Protein AF-A0A951DXU2-F1 (afdb_monomer_lite)

Secondary structure (DSSP, 8-state):
------HHHHHHHHHHHHHHH--EE----HHHHTTTT--SPPP-HHHHHHH-TTPEETTS--TTSPPPPSS--HHHHHHHH-----

Structure (mmCIF, N/CA/C/O backbone):
data_AF-A0A951DXU2-F1
#
_entry.id   AF-A0A951DXU2-F1
#
loop_
_atom_site.group_PDB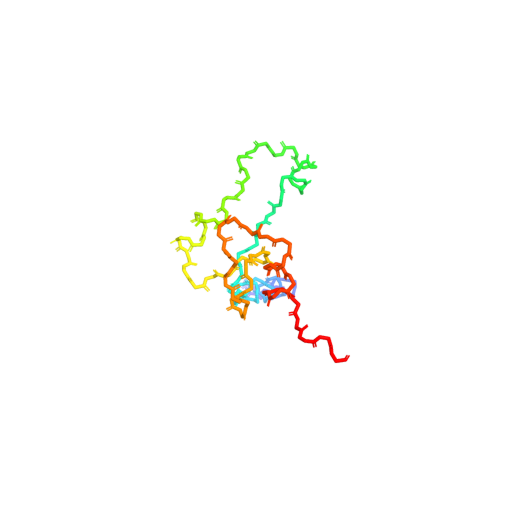
_atom_site.id
_atom_site.type_symbol
_atom_site.label_atom_id
_atom_site.label_alt_id
_atom_site.label_comp_id
_atom_site.label_asym_id
_atom_site.label_entity_id
_atom_site.label_seq_id
_atom_site.pdbx_PDB_ins_code
_atom_site.Cartn_x
_atom_site.Cartn_y
_atom_site.Cartn_z
_atom_site.occupancy
_atom_site.B_iso_or_equiv
_atom_site.auth_seq_id
_atom_site.auth_comp_id
_atom_site.auth_asym_id
_atom_site.auth_atom_id
_atom_site.pdbx_PDB_model_num
ATOM 1 N N . MET A 1 1 ? -20.276 0.770 40.042 1.00 41.56 1 MET A N 1
ATOM 2 C CA . MET A 1 1 ? -19.129 1.145 39.193 1.00 41.56 1 MET A CA 1
ATOM 3 C C . MET A 1 1 ? -19.689 1.240 37.789 1.00 41.56 1 MET A C 1
ATOM 5 O O . MET A 1 1 ? -20.139 0.229 37.276 1.00 41.56 1 MET A O 1
ATOM 9 N N . ASN A 1 2 ? -19.869 2.456 37.271 1.00 50.59 2 ASN A N 1
ATOM 10 C CA . ASN A 1 2 ? -20.506 2.657 35.970 1.00 50.59 2 ASN A CA 1
ATOM 11 C C . ASN A 1 2 ? -19.463 2.422 34.876 1.00 50.59 2 ASN A C 1
ATOM 13 O O . ASN A 1 2 ? -18.705 3.334 34.556 1.00 50.59 2 ASN A O 1
ATOM 17 N N . ASP A 1 3 ? -19.450 1.210 34.321 1.00 60.69 3 ASP A N 1
ATOM 18 C CA . ASP A 1 3 ? -18.692 0.811 33.123 1.00 60.69 3 ASP A CA 1
ATOM 19 C C . ASP A 1 3 ? -19.278 1.437 31.844 1.00 60.69 3 ASP A C 1
ATOM 21 O O . ASP A 1 3 ? -19.520 0.781 30.831 1.00 60.69 3 ASP A O 1
ATOM 25 N N . THR A 1 4 ? -19.562 2.737 31.877 1.00 72.50 4 THR A N 1
ATOM 26 C CA . THR A 1 4 ? -20.039 3.459 30.704 1.00 72.50 4 THR A CA 1
ATOM 27 C C . THR A 1 4 ? -18.824 4.053 30.011 1.00 72.50 4 THR A C 1
ATOM 29 O O . THR A 1 4 ? -18.345 5.110 30.417 1.00 72.50 4 THR A O 1
ATOM 32 N N . MET A 1 5 ? -18.316 3.371 28.974 1.00 75.75 5 MET A N 1
ATOM 33 C CA . MET A 1 5 ? -17.266 3.922 28.106 1.00 75.75 5 MET A CA 1
ATOM 34 C C . MET A 1 5 ? -17.602 5.366 27.739 1.00 75.75 5 MET A C 1
ATOM 36 O O . MET A 1 5 ? -18.723 5.651 27.293 1.00 75.75 5 MET A O 1
ATOM 40 N N . THR A 1 6 ? -16.631 6.255 27.936 1.00 87.19 6 THR A N 1
ATOM 41 C CA . THR A 1 6 ? -16.779 7.675 27.621 1.00 87.19 6 THR A CA 1
ATOM 42 C C . THR A 1 6 ? -16.988 7.858 26.117 1.00 87.19 6 THR A C 1
ATOM 44 O O . THR A 1 6 ? -16.652 6.984 25.317 1.00 87.19 6 THR A O 1
ATOM 47 N N . LEU A 1 7 ? -17.546 9.000 25.705 1.00 85.25 7 LEU A N 1
ATOM 48 C CA . LEU A 1 7 ? -17.742 9.291 24.279 1.00 85.25 7 LEU A CA 1
ATOM 49 C C . LEU A 1 7 ? -16.427 9.224 23.486 1.00 85.25 7 LEU A C 1
ATOM 51 O O . LEU A 1 7 ? -16.432 8.711 22.373 1.00 85.25 7 LEU A O 1
ATOM 55 N N . SER A 1 8 ? -15.313 9.662 24.086 1.00 86.81 8 SER A N 1
ATOM 56 C CA . SER A 1 8 ? -13.977 9.564 23.480 1.00 86.81 8 SER A CA 1
ATOM 57 C C . SER A 1 8 ? -13.571 8.111 23.250 1.00 86.81 8 SER A C 1
ATOM 59 O O . SER A 1 8 ? -13.212 7.745 22.143 1.00 86.81 8 SER A O 1
ATOM 61 N N . GLN A 1 9 ? -13.724 7.252 24.260 1.00 87.19 9 GLN A N 1
ATOM 62 C CA . GLN A 1 9 ? -13.358 5.836 24.148 1.00 87.19 9 GLN A CA 1
ATOM 63 C C . GLN A 1 9 ? -14.183 5.095 23.091 1.00 87.19 9 GLN A C 1
ATOM 65 O O . GLN A 1 9 ? -13.683 4.186 22.434 1.00 87.19 9 GLN A O 1
ATOM 70 N N . ARG A 1 10 ? -15.454 5.479 22.915 1.00 86.62 10 ARG A N 1
ATOM 71 C CA . ARG A 1 10 ? -16.301 4.933 21.847 1.00 86.62 10 ARG A CA 1
ATOM 72 C C . ARG A 1 10 ? -15.853 5.402 20.463 1.00 86.62 10 ARG A C 1
ATOM 74 O O . ARG A 1 10 ? -15.944 4.618 19.526 1.00 86.62 10 ARG A O 1
ATOM 81 N N . ALA A 1 11 ? -15.394 6.648 20.340 1.00 88.25 11 ALA A N 1
ATOM 82 C CA . ALA A 1 11 ? -14.845 7.175 19.094 1.00 88.25 11 ALA A CA 1
ATOM 83 C C . ALA A 1 11 ? -13.545 6.449 18.717 1.00 88.25 11 ALA A C 1
ATOM 85 O O . ALA A 1 11 ? -13.467 5.918 17.614 1.00 88.25 11 ALA A O 1
ATOM 86 N N . ASP A 1 12 ? -12.606 6.305 19.657 1.00 89.31 12 ASP A N 1
ATOM 87 C CA . ASP A 1 12 ? -11.341 5.589 19.434 1.00 89.31 12 ASP A CA 1
ATOM 88 C C . ASP A 1 12 ? -11.584 4.128 19.006 1.00 89.31 12 ASP A C 1
ATOM 90 O O . ASP A 1 12 ? -10.934 3.612 18.098 1.00 89.31 12 ASP A O 1
ATOM 94 N N . ALA A 1 13 ? -12.565 3.455 19.622 1.00 88.81 13 ALA A N 1
ATOM 95 C CA . ALA A 1 13 ? -12.937 2.088 19.259 1.00 88.81 13 ALA A CA 1
ATOM 96 C C . ALA A 1 13 ? -13.524 1.988 17.838 1.00 88.81 13 ALA A C 1
ATOM 98 O O . ALA A 1 13 ? -13.229 1.035 17.116 1.00 88.81 13 ALA A O 1
ATOM 99 N N . LEU A 1 14 ? -14.333 2.970 17.427 1.00 88.44 14 LEU A N 1
ATOM 100 C CA . LEU A 1 14 ? -14.873 3.062 16.068 1.00 88.44 14 LEU A CA 1
ATOM 101 C C . LEU A 1 14 ? -13.773 3.341 15.038 1.00 88.44 14 LEU A C 1
ATOM 103 O O . LEU A 1 14 ? -13.766 2.720 13.979 1.00 88.44 14 LEU A O 1
ATOM 107 N N . GLU A 1 15 ? -12.838 4.241 15.345 1.00 85.50 15 GLU A N 1
ATOM 108 C CA . GLU A 1 15 ? -11.684 4.524 14.484 1.00 85.50 15 GLU A CA 1
ATOM 109 C C . GLU A 1 15 ? -10.809 3.286 14.293 1.00 85.50 15 GLU A C 1
ATOM 111 O O . GLU A 1 15 ? -10.441 2.965 13.161 1.00 85.50 15 GLU A O 1
ATOM 116 N N . GLN A 1 16 ? -10.543 2.543 15.371 1.00 84.06 16 GLN A N 1
ATOM 117 C CA . GLN A 1 16 ? -9.790 1.297 15.288 1.00 84.06 16 GLN A CA 1
ATOM 118 C C . GLN A 1 16 ? -10.525 0.250 14.443 1.00 84.06 16 GLN A C 1
ATOM 120 O O . GLN A 1 16 ? -9.909 -0.354 13.570 1.00 84.06 16 GLN A O 1
ATOM 125 N N . GLN A 1 17 ? -11.840 0.082 14.627 1.00 84.50 17 GLN A N 1
ATOM 126 C CA . GLN A 1 17 ? -12.623 -0.864 13.829 1.00 84.50 17 GLN A CA 1
ATOM 127 C C . GLN A 1 17 ? -12.586 -0.513 12.332 1.00 84.50 17 GLN A C 1
ATOM 129 O O . GLN A 1 17 ? -12.345 -1.387 11.504 1.00 84.50 17 GLN A O 1
ATOM 134 N N . MET A 1 18 ? -12.767 0.763 11.973 1.00 82.06 18 MET A N 1
ATOM 135 C CA . MET A 1 18 ? -12.671 1.211 10.576 1.00 82.06 18 MET A CA 1
ATOM 136 C C . MET A 1 18 ? -11.259 1.034 10.005 1.00 82.06 18 MET A C 1
ATOM 138 O O . MET A 1 18 ? -11.106 0.735 8.821 1.00 82.06 18 MET A O 1
ATOM 142 N N . SER A 1 19 ? -10.224 1.218 10.830 1.00 76.25 19 SER A N 1
ATOM 143 C CA . SER A 1 19 ? -8.840 0.959 10.430 1.00 76.25 19 SER A CA 1
ATOM 144 C C . SER A 1 19 ? -8.578 -0.530 10.201 1.00 76.25 19 SER A C 1
ATOM 146 O O . SER A 1 19 ? -7.827 -0.865 9.289 1.00 76.25 19 SER A O 1
ATOM 148 N N . ASP A 1 20 ? -9.171 -1.411 11.006 1.00 75.69 20 ASP A N 1
ATOM 149 C CA . ASP A 1 20 ? -9.006 -2.863 10.886 1.00 75.69 20 ASP A CA 1
ATOM 150 C C . ASP A 1 20 ? -9.783 -3.430 9.685 1.00 75.69 20 ASP A C 1
ATOM 152 O O . ASP A 1 20 ? -9.348 -4.394 9.059 1.00 75.69 20 ASP A O 1
ATOM 156 N N . GLU A 1 21 ? -10.918 -2.814 9.335 1.00 78.25 21 GLU A N 1
ATOM 157 C CA . GLU A 1 21 ? -11.693 -3.123 8.124 1.00 78.25 21 GLU A CA 1
ATOM 158 C C . GLU A 1 21 ? -10.995 -2.658 6.835 1.00 78.25 21 GLU A C 1
ATOM 160 O O . GLU A 1 21 ? -11.327 -3.115 5.737 1.00 78.25 21 GLU A O 1
ATOM 165 N N . LEU A 1 22 ? -10.009 -1.763 6.938 1.00 71.25 22 LEU A N 1
ATOM 166 C CA . LEU A 1 22 ? -9.180 -1.384 5.806 1.00 71.25 22 LEU A CA 1
ATOM 167 C C . LEU A 1 22 ? -8.239 -2.550 5.463 1.00 71.25 22 LEU A C 1
ATOM 169 O O . LEU A 1 22 ? -7.253 -2.799 6.151 1.00 71.25 22 LEU A O 1
ATOM 173 N N . ASP A 1 23 ? -8.481 -3.215 4.330 1.00 69.69 23 ASP A N 1
ATOM 174 C CA . ASP A 1 23 ? -7.609 -4.266 3.777 1.00 69.69 23 ASP A CA 1
ATOM 175 C C . ASP A 1 23 ? -6.255 -3.714 3.246 1.00 69.69 23 ASP A C 1
ATOM 177 O O . ASP A 1 23 ? -5.739 -4.155 2.211 1.00 69.69 23 ASP A O 1
ATOM 181 N N . TYR A 1 24 ? -5.663 -2.717 3.916 1.00 71.50 24 TYR A N 1
ATOM 182 C CA . TYR A 1 24 ? -4.442 -2.040 3.493 1.00 71.50 24 TYR A CA 1
ATOM 183 C C . TYR A 1 24 ? -3.295 -2.165 4.497 1.00 71.50 24 TYR A C 1
ATOM 185 O O . TYR A 1 24 ? -3.416 -1.880 5.682 1.00 71.50 24 TYR A O 1
ATOM 193 N N . ILE A 1 25 ? -2.116 -2.508 3.982 1.00 73.38 25 ILE A N 1
ATOM 194 C CA . ILE A 1 25 ? -0.851 -2.456 4.708 1.00 73.38 25 ILE A CA 1
ATOM 195 C C . ILE A 1 25 ? -0.272 -1.050 4.539 1.00 73.38 25 ILE A C 1
ATOM 197 O O . ILE A 1 25 ? 0.186 -0.669 3.454 1.00 73.38 25 ILE A O 1
ATOM 201 N N . VAL A 1 26 ? -0.265 -0.280 5.626 1.00 73.69 26 VAL A N 1
ATOM 202 C CA . VAL A 1 26 ? 0.389 1.031 5.672 1.00 73.69 26 VAL A CA 1
ATOM 203 C C . VAL A 1 26 ? 1.863 0.846 6.013 1.00 73.69 26 VAL A C 1
ATOM 205 O O . VAL A 1 26 ? 2.221 0.404 7.103 1.00 73.69 26 VAL A O 1
ATOM 208 N N . ILE A 1 27 ? 2.731 1.204 5.069 1.00 74.69 27 ILE A N 1
ATOM 209 C CA . ILE A 1 27 ? 4.182 1.154 5.245 1.00 74.69 27 ILE A CA 1
ATOM 210 C C . ILE A 1 27 ? 4.695 2.578 5.327 1.00 74.69 27 ILE A C 1
ATOM 212 O O . ILE A 1 27 ? 4.579 3.351 4.376 1.00 74.69 27 ILE A O 1
ATOM 216 N N . LYS A 1 28 ? 5.273 2.922 6.474 1.00 77.00 28 LYS A N 1
ATOM 217 C CA . LYS A 1 28 ? 5.899 4.226 6.673 1.00 77.00 28 LYS A CA 1
ATOM 218 C C . LYS A 1 28 ? 7.304 4.205 6.076 1.00 77.00 28 LYS A C 1
ATOM 220 O O . LYS A 1 28 ? 8.050 3.240 6.244 1.00 77.00 28 LYS A O 1
ATOM 225 N N . SER A 1 29 ? 7.646 5.253 5.331 1.00 76.50 29 SER A N 1
ATOM 226 C CA . SER A 1 29 ? 8.971 5.379 4.723 1.00 76.50 29 SER A CA 1
ATOM 227 C C . SER A 1 29 ? 10.026 5.701 5.782 1.00 76.50 29 SER A C 1
ATOM 229 O O . SER A 1 29 ? 9.716 6.190 6.866 1.00 76.50 29 SER A O 1
ATOM 231 N N . ARG A 1 30 ? 11.304 5.512 5.443 1.00 76.88 30 ARG A N 1
ATOM 232 C CA . ARG A 1 30 ? 12.406 5.907 6.332 1.00 76.88 30 ARG A CA 1
ATOM 233 C C . ARG A 1 30 ? 12.409 7.408 6.643 1.00 76.88 30 ARG A C 1
ATOM 235 O O . ARG A 1 30 ? 12.826 7.794 7.726 1.00 76.88 30 ARG A O 1
ATOM 242 N N . LEU A 1 31 ? 11.934 8.240 5.713 1.00 80.75 31 LEU A N 1
ATOM 243 C CA . LEU A 1 31 ? 11.817 9.685 5.925 1.00 80.75 31 LEU A CA 1
ATOM 244 C C . LEU A 1 31 ? 10.806 10.022 7.024 1.00 80.75 31 LEU A C 1
ATOM 246 O O . LEU A 1 31 ? 11.031 10.967 7.768 1.00 80.75 31 LEU A O 1
ATOM 250 N N . TYR A 1 32 ? 9.730 9.239 7.143 1.00 81.75 32 TYR A N 1
ATOM 251 C CA . TYR A 1 32 ? 8.742 9.419 8.204 1.00 81.75 32 TYR A CA 1
ATOM 252 C C . TYR A 1 32 ? 9.362 9.163 9.584 1.00 81.75 32 TYR A C 1
ATOM 254 O O . TYR A 1 32 ? 9.282 10.017 10.458 1.00 81.75 32 TYR A O 1
ATOM 262 N N . SER A 1 33 ? 10.034 8.022 9.760 1.00 82.56 33 SER A N 1
ATOM 263 C CA . SER A 1 33 ? 10.584 7.611 11.062 1.00 82.56 33 SER A CA 1
ATOM 264 C C . SER A 1 33 ? 11.841 8.383 11.485 1.00 82.56 33 SER A C 1
ATOM 266 O O . SER A 1 33 ? 12.304 8.241 12.613 1.00 82.56 33 SER A O 1
ATOM 268 N N . LEU A 1 34 ? 12.414 9.200 10.593 1.00 84.06 34 LEU A N 1
ATOM 269 C CA . LEU A 1 34 ? 13.650 9.935 10.864 1.00 84.06 34 LEU A CA 1
ATOM 270 C C . LEU A 1 34 ? 13.483 10.960 11.995 1.00 84.06 34 LEU A C 1
ATOM 272 O O . LEU A 1 34 ? 14.409 11.149 12.780 1.00 84.06 34 LEU A O 1
ATOM 276 N N . ALA A 1 35 ? 12.312 11.597 12.085 1.00 83.94 35 ALA A N 1
ATOM 277 C CA . ALA A 1 35 ? 12.011 12.577 13.130 1.00 83.94 35 ALA A CA 1
ATOM 278 C C . ALA A 1 35 ? 11.921 11.939 14.527 1.00 83.94 35 ALA A C 1
ATOM 280 O O . ALA A 1 35 ? 12.286 12.576 15.512 1.00 83.94 35 ALA A O 1
ATOM 281 N N . ASP A 1 36 ? 11.513 10.670 14.592 1.00 85.19 36 ASP A N 1
ATOM 282 C CA . ASP A 1 36 ? 11.404 9.898 15.833 1.00 85.19 36 ASP A CA 1
ATOM 283 C C . ASP A 1 36 ? 12.748 9.276 16.259 1.00 85.19 36 ASP A C 1
ATOM 285 O O . ASP A 1 36 ? 12.839 8.626 17.300 1.00 85.19 36 ASP A O 1
ATOM 289 N N . GLY A 1 37 ? 13.808 9.449 15.457 1.00 84.00 37 GLY A N 1
ATOM 290 C CA . GLY A 1 37 ? 15.127 8.861 15.707 1.00 84.00 37 GLY A CA 1
ATOM 291 C C . GLY A 1 37 ? 15.177 7.338 15.533 1.00 84.00 37 GLY A C 1
ATOM 292 O O . GLY A 1 37 ? 16.188 6.719 15.869 1.00 84.00 37 GLY A O 1
ATOM 293 N N . ASP A 1 38 ? 14.116 6.725 15.001 1.00 80.00 38 ASP A N 1
ATOM 294 C CA . ASP A 1 38 ? 14.055 5.285 14.781 1.00 80.00 38 ASP A CA 1
ATOM 295 C C . ASP A 1 38 ? 14.896 4.884 13.556 1.00 80.00 38 ASP A C 1
ATOM 297 O O . ASP A 1 38 ? 14.619 5.234 12.404 1.00 80.00 38 ASP A O 1
ATOM 301 N N . MET A 1 39 ? 15.965 4.136 13.834 1.00 79.06 39 MET A N 1
ATOM 302 C CA . MET A 1 39 ? 16.921 3.623 12.851 1.00 79.06 39 MET A CA 1
ATOM 303 C C . MET A 1 39 ? 16.728 2.131 12.548 1.00 79.06 39 MET A C 1
ATOM 305 O O . MET A 1 39 ? 17.589 1.529 11.899 1.00 79.06 39 MET A O 1
ATOM 309 N N . SER A 1 40 ? 15.628 1.528 13.007 1.00 78.62 40 SER A N 1
ATOM 310 C CA . SER A 1 40 ? 15.291 0.139 12.709 1.00 78.62 40 SER A CA 1
ATOM 311 C C . SER A 1 40 ? 15.167 -0.113 11.191 1.00 78.62 40 SER A C 1
ATOM 313 O O . SER A 1 40 ? 15.031 0.825 10.389 1.00 78.62 40 SER A O 1
ATOM 315 N N . PRO A 1 41 ? 15.289 -1.378 10.740 1.00 70.19 41 PRO A N 1
ATOM 316 C CA . PRO A 1 41 ? 15.146 -1.709 9.329 1.00 70.19 41 PRO A CA 1
ATOM 317 C C . PRO A 1 41 ? 13.787 -1.235 8.793 1.00 70.19 41 PRO A C 1
ATOM 319 O O . PRO A 1 41 ? 12.768 -1.482 9.440 1.00 70.19 41 PRO A O 1
ATOM 322 N N . PRO A 1 42 ? 13.740 -0.583 7.615 1.00 67.88 42 PRO A N 1
ATOM 323 C CA . PRO A 1 42 ? 12.480 -0.118 7.058 1.00 67.88 42 PRO A CA 1
ATOM 324 C C . PRO A 1 42 ? 11.536 -1.310 6.825 1.00 67.88 42 PRO A C 1
ATOM 326 O O . PRO A 1 42 ? 12.005 -2.396 6.458 1.00 67.88 42 PRO A O 1
ATOM 329 N N . PRO A 1 43 ? 10.214 -1.135 7.006 1.00 71.44 43 PRO A N 1
ATOM 330 C CA . PRO A 1 43 ? 9.280 -2.237 6.845 1.00 71.44 43 PRO A CA 1
ATOM 331 C C . PRO A 1 43 ? 9.344 -2.790 5.414 1.00 71.44 43 PRO A C 1
ATOM 333 O O . PRO A 1 43 ? 9.224 -2.052 4.436 1.00 71.44 43 PRO A O 1
ATOM 336 N N . ASN A 1 44 ? 9.538 -4.105 5.287 1.00 72.81 44 ASN A N 1
ATOM 337 C CA . ASN A 1 44 ? 9.596 -4.776 3.991 1.00 72.81 44 ASN A CA 1
ATOM 338 C C . ASN A 1 44 ? 8.176 -5.103 3.505 1.00 72.81 44 ASN A C 1
ATOM 340 O O . ASN A 1 44 ? 7.507 -5.983 4.053 1.00 72.81 44 ASN A O 1
ATOM 344 N N . ALA A 1 45 ? 7.749 -4.415 2.444 1.00 69.19 45 ALA A N 1
ATOM 345 C CA . ALA A 1 45 ? 6.438 -4.587 1.824 1.00 69.19 45 ALA A CA 1
ATOM 346 C C . ALA A 1 45 ? 6.156 -6.024 1.377 1.00 69.19 45 ALA A C 1
ATOM 348 O O . ALA A 1 45 ? 5.095 -6.565 1.681 1.00 69.19 45 ALA A O 1
ATOM 349 N N . GLY A 1 46 ? 7.125 -6.671 0.727 1.00 67.94 46 GLY A N 1
ATOM 350 C CA . GLY A 1 46 ? 6.984 -8.047 0.252 1.00 67.94 46 GLY A CA 1
ATOM 351 C C . GLY A 1 46 ? 6.812 -9.046 1.397 1.00 67.94 46 GLY A C 1
ATOM 352 O O . GLY A 1 46 ? 5.965 -9.933 1.322 1.00 67.94 46 GLY A O 1
ATOM 353 N N . ALA A 1 47 ? 7.549 -8.869 2.498 1.00 71.50 47 ALA A N 1
ATOM 354 C CA . ALA A 1 47 ? 7.423 -9.730 3.675 1.00 71.50 47 ALA A CA 1
ATOM 355 C C . ALA A 1 47 ? 6.073 -9.556 4.396 1.00 71.50 47 ALA A C 1
ATOM 357 O O . ALA A 1 47 ? 5.525 -10.526 4.921 1.00 71.50 47 ALA A O 1
ATOM 358 N N . LEU A 1 48 ? 5.528 -8.336 4.419 1.00 71.88 48 LEU A N 1
ATOM 359 C CA . LEU A 1 48 ? 4.217 -8.047 5.007 1.00 71.88 48 LEU A CA 1
ATOM 360 C C . LEU A 1 48 ? 3.069 -8.590 4.143 1.00 71.88 48 LEU A C 1
ATOM 362 O O . LEU A 1 48 ? 2.134 -9.178 4.683 1.00 71.88 48 LEU A O 1
ATOM 366 N N . MET A 1 49 ? 3.175 -8.477 2.815 1.00 71.00 49 MET A N 1
ATOM 367 C CA . MET A 1 49 ? 2.220 -9.072 1.871 1.00 71.00 49 MET A CA 1
ATOM 368 C C . MET A 1 49 ? 2.243 -10.6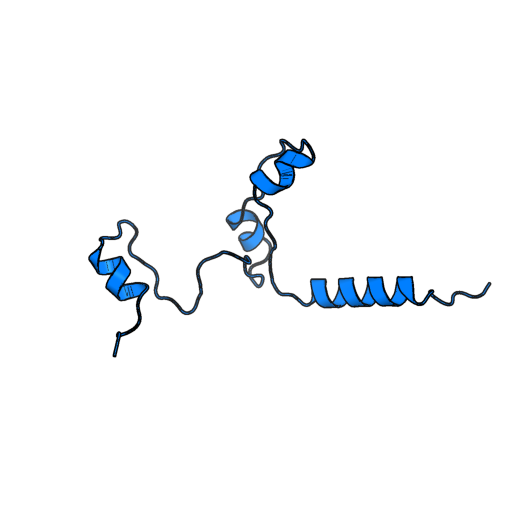05 1.909 1.00 71.00 49 MET A C 1
ATOM 370 O O . MET A 1 49 ? 1.190 -11.232 1.881 1.00 71.00 49 MET A O 1
ATOM 374 N N . ALA A 1 50 ? 3.422 -11.225 2.036 1.00 71.62 50 ALA A N 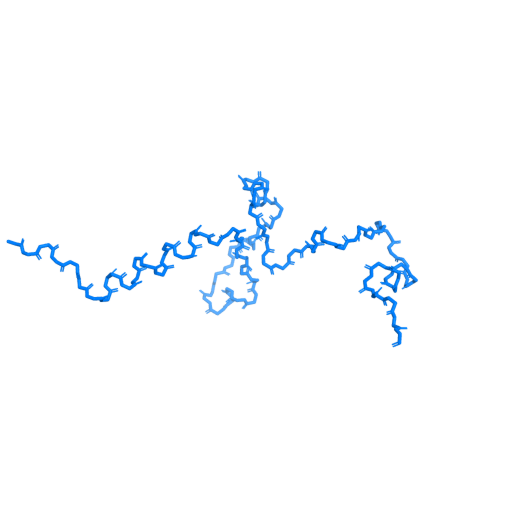1
ATOM 375 C CA . ALA A 1 50 ? 3.543 -12.682 2.136 1.00 71.62 50 ALA A CA 1
ATOM 376 C C . ALA A 1 50 ? 2.851 -13.251 3.387 1.00 71.62 50 ALA A C 1
ATOM 378 O O . ALA A 1 50 ? 2.323 -14.360 3.353 1.00 71.62 50 ALA A O 1
ATOM 379 N N . LYS A 1 51 ? 2.834 -12.491 4.490 1.00 75.12 51 LYS A N 1
ATOM 380 C CA . LYS A 1 51 ? 2.123 -12.868 5.721 1.00 75.12 51 LYS A CA 1
ATOM 381 C C . LYS A 1 51 ? 0.616 -12.640 5.625 1.00 75.12 51 LYS A C 1
ATOM 383 O O . LYS A 1 51 ? -0.136 -13.353 6.278 1.00 75.12 51 LYS A O 1
ATOM 388 N N . ASN A 1 52 ? 0.187 -11.677 4.811 1.00 71.69 52 ASN A N 1
ATOM 389 C CA . ASN A 1 52 ? -1.206 -11.268 4.687 1.00 71.69 52 ASN A CA 1
ATOM 390 C C . ASN A 1 52 ? -1.618 -11.165 3.207 1.00 71.69 52 ASN A C 1
ATOM 392 O O . ASN A 1 52 ? -1.729 -10.060 2.675 1.00 71.69 52 ASN A O 1
ATOM 396 N N . PRO A 1 53 ? -1.887 -12.297 2.532 1.00 68.06 53 PRO A N 1
ATOM 397 C CA . PRO A 1 53 ? -2.099 -12.338 1.081 1.00 68.06 53 PRO A CA 1
ATOM 398 C C . PRO A 1 53 ? -3.359 -11.602 0.591 1.00 68.06 53 PRO A C 1
ATOM 400 O O . PRO A 1 53 ? -3.510 -11.390 -0.609 1.00 68.06 53 PRO A O 1
ATOM 403 N N . LYS A 1 54 ? -4.274 -11.226 1.495 1.00 70.00 54 LYS A N 1
ATOM 404 C CA . LYS A 1 54 ? -5.468 -10.427 1.172 1.00 70.00 54 LYS A CA 1
ATOM 405 C C . LYS A 1 54 ? -5.225 -8.918 1.231 1.00 70.00 54 LYS A C 1
ATOM 407 O O . LYS A 1 54 ? -5.943 -8.177 0.567 1.00 70.00 54 LYS A O 1
ATOM 412 N N . LEU A 1 55 ? -4.235 -8.474 2.007 1.00 70.38 55 LEU A N 1
ATOM 413 C CA . LEU A 1 55 ? -4.011 -7.056 2.261 1.00 70.38 55 LEU A CA 1
ATOM 414 C C . LEU A 1 55 ? -3.177 -6.431 1.139 1.00 70.38 55 LEU A C 1
ATOM 416 O O . LEU A 1 55 ? -2.202 -7.012 0.655 1.00 70.38 55 LEU A O 1
ATOM 420 N N . ARG A 1 56 ? -3.545 -5.216 0.736 1.00 68.56 56 ARG A N 1
ATOM 421 C CA . ARG A 1 56 ? -2.863 -4.451 -0.314 1.00 68.56 56 ARG A CA 1
ATOM 422 C C . ARG A 1 56 ? -1.962 -3.398 0.307 1.00 68.56 56 ARG A C 1
ATOM 424 O O . ARG A 1 56 ? -2.348 -2.716 1.240 1.00 68.56 56 ARG A O 1
ATOM 431 N N . VAL A 1 57 ? -0.760 -3.199 -0.210 1.00 73.81 57 VAL A N 1
ATOM 432 C CA . VAL A 1 57 ? 0.071 -2.070 0.237 1.00 73.81 57 VAL A CA 1
ATOM 433 C C . VAL A 1 57 ? -0.459 -0.759 -0.357 1.00 73.81 57 VAL A C 1
ATOM 435 O O . VAL A 1 57 ? -0.769 -0.701 -1.545 1.00 73.81 57 VAL A O 1
ATOM 438 N N . LEU A 1 58 ? -0.535 0.302 0.454 1.00 67.06 58 LEU A N 1
ATOM 439 C CA . LEU A 1 58 ? -1.107 1.611 0.072 1.00 67.06 58 LEU A CA 1
ATOM 440 C C . LEU A 1 58 ? -0.372 2.306 -1.107 1.00 67.06 58 LEU A C 1
ATOM 442 O O . LEU A 1 58 ? -0.857 3.296 -1.638 1.00 67.06 58 LEU A O 1
ATOM 446 N N . MET A 1 59 ? 0.793 1.794 -1.521 1.00 68.06 59 MET A N 1
ATOM 447 C CA . MET A 1 59 ? 1.631 2.317 -2.614 1.00 68.06 59 MET A CA 1
ATOM 448 C C . MET A 1 59 ? 2.233 1.193 -3.482 1.00 68.06 59 MET A C 1
ATOM 450 O O . MET A 1 59 ? 3.325 1.343 -4.027 1.00 68.06 59 MET A O 1
ATOM 454 N N . GLY A 1 60 ? 1.583 0.027 -3.539 1.00 68.12 60 GLY A N 1
ATOM 455 C CA . GLY A 1 60 ? 2.029 -1.072 -4.405 1.00 68.12 60 GLY A CA 1
ATOM 456 C C . GLY A 1 60 ? 1.550 -0.941 -5.841 1.00 68.12 60 GLY A C 1
ATOM 457 O O . GLY A 1 60 ? 0.887 0.027 -6.211 1.00 68.12 60 GLY A O 1
ATOM 458 N N . ASP A 1 61 ? 1.861 -1.960 -6.638 1.00 67.94 61 ASP A N 1
ATOM 459 C CA . ASP A 1 61 ? 1.352 -2.061 -8.000 1.00 67.94 61 ASP A CA 1
ATOM 460 C C . ASP A 1 61 ? -0.182 -2.100 -8.010 1.00 67.94 61 ASP A C 1
ATOM 462 O O . ASP A 1 61 ? -0.818 -2.853 -7.264 1.00 67.94 61 ASP A O 1
ATOM 466 N N . ASP A 1 62 ? -0.782 -1.286 -8.879 1.00 70.19 62 ASP A N 1
ATOM 467 C CA . ASP A 1 62 ? -2.221 -1.328 -9.110 1.00 70.19 62 ASP A CA 1
ATOM 468 C C . ASP A 1 62 ? -2.561 -2.638 -9.846 1.00 70.19 62 ASP A C 1
ATOM 470 O O . ASP A 1 62 ? -2.094 -2.838 -10.970 1.00 70.19 62 ASP A O 1
ATOM 474 N N . PRO A 1 63 ? -3.394 -3.525 -9.267 1.00 71.25 63 PRO A N 1
ATOM 475 C CA . PRO A 1 63 ? -3.754 -4.812 -9.871 1.00 71.25 63 PRO A CA 1
ATOM 476 C C . PRO A 1 63 ? -4.493 -4.682 -11.211 1.00 71.25 63 PRO A C 1
ATOM 478 O O . PRO A 1 63 ? -4.644 -5.672 -11.923 1.00 71.25 63 PRO A O 1
ATOM 481 N N . ARG A 1 64 ? -5.025 -3.496 -11.529 1.00 76.38 64 ARG A N 1
ATOM 482 C CA . ARG A 1 64 ? -5.740 -3.228 -12.782 1.00 76.38 64 ARG A CA 1
ATOM 483 C C . ARG A 1 64 ? -4.783 -2.939 -13.934 1.00 76.38 64 ARG A C 1
ATOM 485 O O . ARG A 1 64 ? -5.201 -3.006 -15.088 1.00 76.38 64 ARG A O 1
ATOM 492 N N . LEU A 1 65 ? -3.529 -2.597 -13.638 1.00 78.50 65 LEU A N 1
ATOM 493 C CA . LEU A 1 65 ? -2.521 -2.320 -14.652 1.00 78.50 65 LEU A CA 1
ATOM 494 C C . LEU A 1 65 ? -1.804 -3.618 -15.046 1.00 78.50 65 LEU A C 1
ATOM 496 O O . LEU A 1 65 ? -1.412 -4.391 -14.170 1.00 78.50 65 LEU A O 1
ATOM 500 N N . PRO A 1 66 ? -1.595 -3.877 -16.349 1.00 80.94 66 PRO A N 1
ATOM 501 C CA . PRO A 1 66 ? -0.804 -5.021 -16.775 1.00 80.94 66 PRO A CA 1
ATOM 502 C C . PRO A 1 66 ? 0.649 -4.909 -16.274 1.00 80.94 66 PRO A C 1
ATOM 504 O O . PRO A 1 66 ? 1.191 -3.798 -16.200 1.00 80.94 66 PRO A O 1
ATOM 507 N N . PRO A 1 67 ? 1.308 -6.041 -15.969 1.00 81.94 67 PRO A N 1
ATOM 508 C CA . PRO A 1 67 ? 2.699 -6.036 -15.546 1.00 81.94 67 PRO A CA 1
ATOM 509 C C . PRO A 1 67 ? 3.606 -5.519 -16.668 1.00 81.94 67 PRO A C 1
ATOM 511 O O . PRO A 1 67 ? 3.443 -5.863 -17.840 1.00 81.94 67 PRO A O 1
ATOM 514 N N . ILE A 1 68 ? 4.582 -4.699 -16.284 1.00 81.06 68 ILE A N 1
ATOM 515 C CA . ILE A 1 68 ? 5.637 -4.220 -17.177 1.00 81.06 68 ILE A CA 1
ATOM 516 C C . ILE A 1 68 ? 6.727 -5.308 -17.287 1.00 81.06 68 ILE A C 1
ATOM 518 O O . ILE A 1 68 ? 6.993 -5.994 -16.298 1.00 81.06 68 ILE A O 1
ATOM 522 N N . PRO A 1 69 ? 7.380 -5.478 -18.453 1.00 85.75 69 PRO A N 1
ATOM 523 C CA . PRO A 1 69 ? 8.553 -6.347 -18.589 1.00 85.75 69 PRO A CA 1
ATOM 524 C C . PRO A 1 69 ? 9.682 -5.993 -17.601 1.00 85.75 69 PRO A C 1
ATOM 526 O O . PRO A 1 69 ? 9.878 -4.824 -17.291 1.00 85.75 69 PRO A O 1
ATOM 529 N N . GLU A 1 70 ? 10.498 -6.965 -17.167 1.00 86.50 70 GLU A N 1
ATOM 530 C CA . GLU A 1 70 ? 11.593 -6.726 -16.195 1.00 86.50 70 GLU A CA 1
ATOM 531 C C . GLU A 1 70 ? 12.592 -5.636 -16.622 1.00 86.50 70 GLU A C 1
ATOM 533 O O . GLU A 1 70 ? 13.183 -4.954 -15.786 1.00 86.50 70 GLU A O 1
ATOM 538 N N . LYS A 1 71 ? 12.790 -5.468 -17.932 1.00 89.06 71 LYS A N 1
ATOM 539 C CA . LYS A 1 71 ? 13.622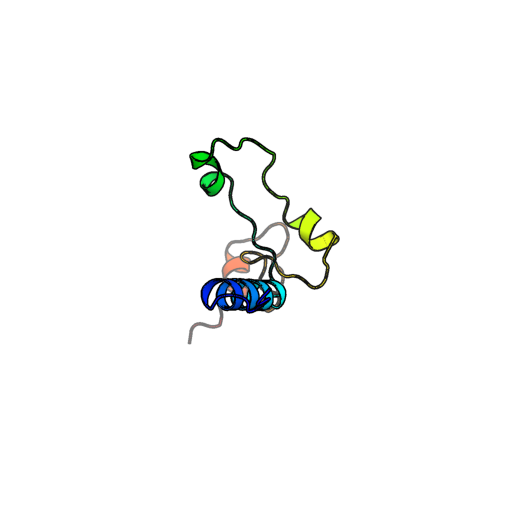 -4.415 -18.521 1.00 89.06 71 LYS A CA 1
ATOM 540 C C . LYS A 1 71 ? 12.735 -3.508 -19.370 1.00 89.06 71 LYS A C 1
ATOM 542 O O . LYS A 1 71 ? 12.670 -3.712 -20.583 1.00 89.06 71 LYS A O 1
ATOM 547 N N . PRO A 1 72 ? 12.021 -2.553 -18.752 1.00 85.56 72 PRO A N 1
ATOM 548 C CA . PRO A 1 72 ? 11.129 -1.676 -19.487 1.00 85.56 72 PRO A CA 1
ATOM 549 C C . PRO A 1 72 ? 11.898 -0.808 -20.469 1.00 85.56 72 PRO A C 1
ATOM 551 O O . PRO A 1 72 ? 12.919 -0.206 -20.131 1.00 85.56 72 PRO A O 1
ATOM 554 N N . THR A 1 73 ? 11.354 -0.680 -21.671 1.00 89.06 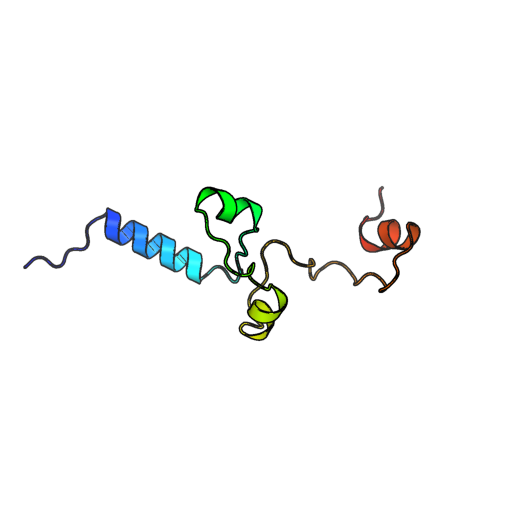73 THR A N 1
ATOM 555 C CA . THR A 1 73 ? 11.705 0.415 -22.570 1.00 89.06 73 THR A CA 1
ATOM 556 C C . THR A 1 73 ? 10.792 1.615 -22.318 1.00 89.06 73 THR A C 1
ATOM 558 O O . THR A 1 73 ? 9.732 1.506 -21.698 1.00 89.06 73 THR A O 1
ATOM 561 N N . LEU A 1 74 ? 11.172 2.783 -22.842 1.00 87.62 74 LEU A N 1
ATOM 562 C CA . LEU A 1 74 ? 10.316 3.970 -22.794 1.00 87.62 74 LEU A CA 1
ATOM 563 C C . LEU A 1 74 ? 8.953 3.717 -23.465 1.00 87.62 74 LEU A C 1
ATOM 565 O O . LEU A 1 74 ? 7.930 4.200 -22.991 1.00 87.62 74 LEU A O 1
ATOM 569 N N . VAL A 1 75 ? 8.930 2.917 -24.536 1.00 86.38 75 VAL A N 1
ATOM 570 C CA . VAL A 1 75 ? 7.700 2.558 -25.258 1.00 86.38 75 VAL A CA 1
ATOM 571 C C . VAL A 1 75 ? 6.781 1.691 -24.394 1.00 86.38 75 VAL A C 1
ATOM 573 O O . VAL A 1 75 ? 5.569 1.906 -24.393 1.00 86.38 75 VAL A O 1
ATOM 576 N N . ASP A 1 76 ? 7.337 0.765 -23.608 1.00 84.81 76 ASP A N 1
ATOM 577 C CA . ASP A 1 76 ? 6.554 -0.073 -22.691 1.00 84.81 76 ASP A CA 1
ATOM 578 C C . ASP A 1 76 ? 5.845 0.772 -21.628 1.00 84.81 76 ASP A C 1
ATOM 580 O O . ASP A 1 76 ? 4.689 0.514 -21.300 1.00 84.81 76 ASP A O 1
ATOM 584 N N . PHE A 1 77 ? 6.484 1.837 -21.138 1.00 83.31 77 PHE A N 1
ATOM 585 C CA . PHE A 1 77 ? 5.843 2.755 -20.197 1.00 83.31 77 PHE A CA 1
ATOM 586 C C . PHE A 1 77 ? 4.588 3.406 -20.796 1.00 83.31 77 PHE A C 1
ATOM 588 O O . PHE A 1 77 ? 3.524 3.368 -20.178 1.00 83.31 77 PHE A O 1
ATOM 595 N N . PHE A 1 78 ? 4.676 3.924 -22.026 1.00 84.31 78 PHE A N 1
ATOM 596 C CA . PHE A 1 78 ? 3.518 4.496 -22.720 1.00 84.31 78 PHE A CA 1
ATOM 597 C C . PHE A 1 78 ? 2.431 3.463 -23.013 1.00 84.31 78 PHE A C 1
ATOM 599 O O . PHE A 1 78 ? 1.250 3.776 -22.921 1.00 84.31 78 PHE A O 1
ATOM 606 N N . LYS A 1 79 ? 2.812 2.219 -23.301 1.00 81.69 79 LYS A N 1
ATOM 607 C CA . 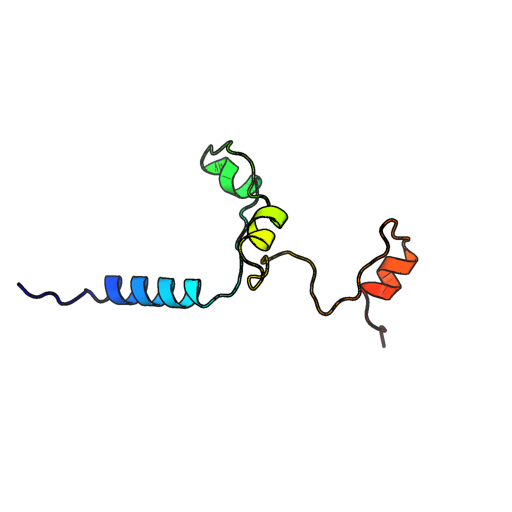LYS A 1 79 ? 1.864 1.143 -23.592 1.00 81.69 79 LYS A CA 1
ATOM 608 C C . LYS A 1 79 ? 1.119 0.630 -22.356 1.00 81.69 79 LYS A C 1
ATOM 610 O O . LYS A 1 79 ? -0.053 0.284 -22.462 1.00 81.69 79 LYS A O 1
ATOM 615 N N . TYR A 1 80 ? 1.796 0.532 -21.210 1.00 82.69 80 TYR A N 1
ATOM 616 C CA . TYR A 1 80 ? 1.254 -0.118 -20.010 1.00 82.69 80 TYR A CA 1
ATOM 617 C C . TYR A 1 80 ? 0.762 0.855 -18.931 1.00 82.69 80 TYR A C 1
ATOM 619 O O . TYR A 1 80 ? -0.003 0.441 -18.062 1.00 82.69 80 TYR A O 1
ATOM 627 N N . ARG A 1 81 ? 1.196 2.125 -18.943 1.00 82.25 81 ARG A N 1
ATOM 628 C CA . ARG A 1 81 ? 0.845 3.120 -17.907 1.00 82.25 81 ARG A CA 1
ATOM 629 C C . ARG A 1 81 ? -0.004 4.283 -18.405 1.00 82.25 81 ARG A C 1
ATOM 631 O O . ARG A 1 81 ? -0.581 4.977 -17.574 1.00 82.25 81 ARG A O 1
ATOM 638 N N . PHE A 1 82 ? -0.127 4.471 -19.716 1.00 79.19 82 PHE A N 1
ATOM 639 C CA . PHE A 1 82 ? -1.043 5.452 -20.289 1.00 79.19 82 PHE A CA 1
ATOM 640 C C . PHE A 1 82 ? -2.208 4.746 -20.978 1.00 79.19 82 PHE A C 1
ATOM 642 O O . PHE A 1 82 ? -2.025 3.774 -21.707 1.00 79.19 82 PHE A O 1
ATOM 649 N N . GLY A 1 83 ? -3.423 5.237 -20.732 1.00 69.81 83 GLY A N 1
ATOM 650 C CA . GLY A 1 83 ? -4.574 4.889 -21.560 1.00 69.81 83 GLY A CA 1
ATOM 651 C C . GLY A 1 83 ? -4.471 5.563 -22.933 1.00 69.81 83 GLY A C 1
ATOM 652 O O . GLY A 1 83 ? -3.671 6.491 -23.090 1.00 69.81 83 GLY A O 1
ATOM 653 N N . PRO A 1 84 ? -5.269 5.137 -23.930 1.00 64.94 84 PRO A N 1
ATOM 654 C CA . PRO A 1 84 ? -5.379 5.878 -25.178 1.00 64.94 84 PRO A CA 1
ATOM 655 C C . PRO A 1 84 ? -5.783 7.318 -24.850 1.00 64.94 84 PRO A C 1
ATOM 657 O O . PRO A 1 84 ? -6.865 7.561 -24.316 1.00 64.94 84 PRO A O 1
ATOM 660 N N . ALA A 1 85 ? -4.885 8.262 -25.124 1.00 55.19 85 ALA A N 1
ATOM 661 C CA . ALA A 1 85 ? -5.230 9.671 -25.135 1.00 55.19 85 ALA A CA 1
ATOM 662 C C . ALA A 1 85 ? -6.133 9.882 -26.357 1.00 55.19 85 ALA A C 1
ATOM 664 O O . ALA A 1 85 ? -5.651 9.818 -27.489 1.00 55.19 85 ALA A O 1
ATOM 665 N N . MET A 1 86 ? -7.442 10.009 -26.125 1.00 40.09 86 MET A N 1
ATOM 666 C CA . MET A 1 86 ? -8.356 10.590 -27.112 1.00 40.09 86 MET A CA 1
ATOM 667 C C . MET A 1 86 ? -8.208 12.105 -27.119 1.00 40.09 86 MET A C 1
ATOM 669 O O . MET A 1 86 ? -8.037 12.673 -26.015 1.00 40.09 86 MET A O 1
#

pLDDT: mean 76.42, std 9.7, range [40.09, 89.31]

Foldseek 3Di:
DPPPQDPVSVVVVVVVVVVVVQLEDEFDDPVRCVVVVDPPDGDDPVVVCVVPVRHYYPPDDDPVFDDQPPDHDPVSCCVGVDDPDD

Sequence (86 aa):
MNDTMTLSQRADALEQQMSDELDYIVIKSRLYSLADGDMSPPPNAGALMAKNPKLRVLMGDDPRLPPIPEKPTLVDFFKYRFGPAM

Radius of gyration: 20.09 Å; chains: 1; bounding box: 37×25×66 Å